Protein AF-A0A6I3V0U7-F1 (afdb_monomer_lite)

Secondary structure (DSSP, 8-state):
----TT-----SBTTB-S-S------BTTB-EEEEETTEEEEE-SHHHHHHHHHHHHHHHHHTT---HHHHHHHHHHTT-

Sequence (80 aa):
NQSVSYSREGIVLSFFVKPDVSYYGGGNGDFINVCEPLGLGRVAGTSFAAPFIARKMAYLIHIMGLSREEAKALLIDAAI

pLDDT: mean 91.29, std 8.94, range [61.53, 98.62]

InterPro domains:
  IPR000209 Peptidase S8/S53 domain [PF00082] (2-79)
  IPR036852 Peptidase S8/S53 domain superfamily [G3DSA:3.40.50.200] (1-80)
  IPR036852 Peptidase S8/S53 domain superfamily [SSF52743] (5-79)

Foldseek 3Di:
DDDAPPDDADDPDPPDGPDLAWFDFAHPPGFDWDQDPVGTDTGGDVVRGVVVLVVQLCCCCVVVVDDSVRSSVVRSVVRD

Organism: Streptococcus pneumoniae (NCBI:txid1313)

Radius of gyration: 14.73 Å; chains: 1; bounding box: 34×22×43 Å

Structure (mmCIF, N/CA/C/O backbone):
data_AF-A0A6I3V0U7-F1
#
_entry.id   AF-A0A6I3V0U7-F1
#
loop_
_atom_site.group_PDB
_atom_site.id
_atom_site.type_symbol
_atom_site.label_atom_id
_atom_site.label_alt_id
_atom_site.label_comp_id
_atom_site.label_asym_id
_atom_site.label_entity_id
_atom_site.label_seq_id
_atom_site.pdbx_PDB_ins_code
_atom_site.Cartn_x
_atom_site.Cartn_y
_atom_site.Cartn_z
_atom_site.occupancy
_atom_site.B_iso_or_equiv
_atom_site.auth_seq_id
_atom_site.auth_comp_id
_atom_site.auth_asym_id
_atom_site.auth_atom_id
_atom_site.pdbx_PDB_model_num
ATOM 1 N N . ASN A 1 1 ? 8.109 -14.0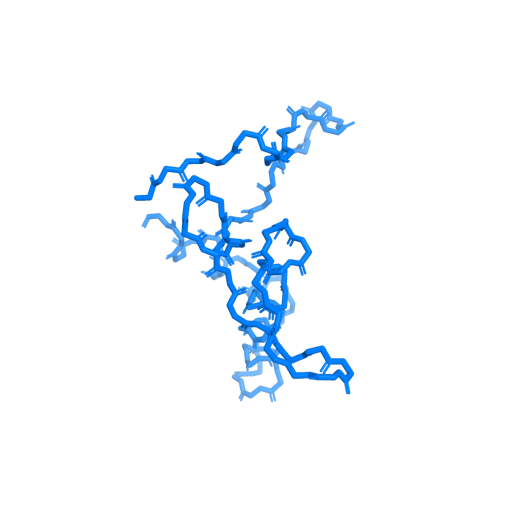78 -0.909 1.00 69.38 1 ASN A N 1
ATOM 2 C CA . ASN A 1 1 ? 8.353 -12.715 -1.430 1.00 69.38 1 ASN A CA 1
ATOM 3 C C . ASN A 1 1 ? 9.763 -12.282 -1.089 1.00 69.38 1 ASN A C 1
ATOM 5 O O . ASN A 1 1 ? 10.198 -12.558 0.020 1.00 69.38 1 ASN A O 1
ATOM 9 N N . GLN A 1 2 ? 10.454 -11.624 -2.020 1.00 82.69 2 GLN A N 1
ATOM 10 C CA . GLN A 1 2 ? 11.751 -10.986 -1.778 1.00 82.69 2 GLN A CA 1
ATOM 11 C C . GLN A 1 2 ? 11.581 -9.466 -1.791 1.00 82.69 2 GLN A C 1
ATOM 13 O O . GLN A 1 2 ? 10.741 -8.949 -2.532 1.00 82.69 2 GLN A O 1
ATOM 18 N N . SER A 1 3 ? 12.351 -8.759 -0.964 1.00 85.81 3 SER A N 1
ATOM 19 C CA . SER A 1 3 ? 12.411 -7.301 -1.029 1.00 85.81 3 SER A CA 1
ATOM 20 C C . SER A 1 3 ? 13.100 -6.855 -2.320 1.00 85.81 3 SER A C 1
ATOM 22 O O . SER A 1 3 ? 13.882 -7.582 -2.936 1.00 85.81 3 SER A O 1
ATOM 24 N N . VAL A 1 4 ? 12.770 -5.643 -2.750 1.00 91.31 4 VAL A N 1
ATOM 25 C CA . VAL A 1 4 ? 13.332 -5.017 -3.949 1.00 91.31 4 VAL A CA 1
ATOM 26 C C . VAL A 1 4 ? 14.323 -3.939 -3.543 1.00 91.31 4 VAL A C 1
ATOM 28 O O . VAL A 1 4 ? 14.107 -3.242 -2.554 1.00 91.31 4 VAL A O 1
ATOM 31 N N . SER A 1 5 ? 15.390 -3.774 -4.323 1.00 90.12 5 SER A N 1
ATOM 32 C CA . SER A 1 5 ? 16.521 -2.896 -3.984 1.00 90.12 5 SER A CA 1
ATOM 33 C C . SER A 1 5 ? 16.161 -1.413 -3.853 1.00 90.12 5 SER A C 1
ATOM 35 O O . SER A 1 5 ? 16.848 -0.675 -3.158 1.00 90.12 5 SER A O 1
ATOM 37 N N . TYR A 1 6 ? 15.084 -0.962 -4.501 1.00 88.25 6 TYR A N 1
ATOM 38 C CA . TYR A 1 6 ? 14.602 0.418 -4.400 1.00 88.25 6 TYR A CA 1
ATOM 39 C C . TYR A 1 6 ? 13.659 0.650 -3.209 1.00 88.25 6 TYR A C 1
ATOM 41 O O . TYR A 1 6 ? 13.194 1.778 -3.005 1.00 88.25 6 TYR A O 1
ATOM 49 N N . SER A 1 7 ? 13.290 -0.404 -2.470 1.00 89.19 7 SER A N 1
ATOM 50 C CA . SER A 1 7 ? 12.406 -0.269 -1.315 1.00 89.19 7 SER A CA 1
ATOM 51 C C . SER A 1 7 ? 13.087 0.592 -0.260 1.00 89.19 7 SER A C 1
ATOM 53 O O . SER A 1 7 ? 14.240 0.367 0.090 1.00 89.19 7 SER A O 1
ATOM 55 N N . ARG A 1 8 ? 12.372 1.597 0.246 1.00 84.88 8 ARG A N 1
ATOM 56 C CA . ARG A 1 8 ? 12.909 2.463 1.296 1.00 84.88 8 ARG A CA 1
ATOM 57 C C . ARG A 1 8 ? 12.820 1.750 2.635 1.00 84.88 8 ARG A C 1
ATOM 59 O O . ARG A 1 8 ? 11.762 1.229 2.987 1.00 84.88 8 ARG A O 1
ATOM 66 N N . GLU A 1 9 ? 13.911 1.801 3.378 1.00 83.62 9 GLU A N 1
ATOM 67 C CA . GLU A 1 9 ? 14.020 1.246 4.721 1.00 83.62 9 GLU A CA 1
ATOM 68 C C . GLU A 1 9 ? 14.023 2.387 5.748 1.00 83.62 9 GLU A C 1
ATOM 70 O O . GLU A 1 9 ? 14.512 3.487 5.477 1.00 83.62 9 GLU A O 1
ATOM 75 N N . GLY A 1 10 ? 13.392 2.156 6.902 1.00 78.75 10 GLY A N 1
ATOM 76 C CA . GLY A 1 10 ? 13.438 3.078 8.037 1.00 78.75 10 GLY A CA 1
ATOM 77 C C . GLY A 1 10 ? 14.841 3.171 8.655 1.00 78.75 10 GLY A C 1
ATOM 78 O O . GLY A 1 10 ? 15.728 2.391 8.333 1.00 78.75 10 GLY A O 1
ATOM 79 N N . ILE A 1 11 ? 15.097 4.106 9.572 1.00 76.69 11 ILE A N 1
ATOM 80 C CA . ILE A 1 11 ? 14.148 4.829 10.436 1.00 76.69 11 ILE A CA 1
ATOM 81 C C . ILE A 1 11 ? 14.006 6.319 10.060 1.00 76.69 11 ILE A C 1
ATOM 83 O O . ILE A 1 11 ? 14.981 6.978 9.722 1.00 76.69 11 ILE A O 1
ATOM 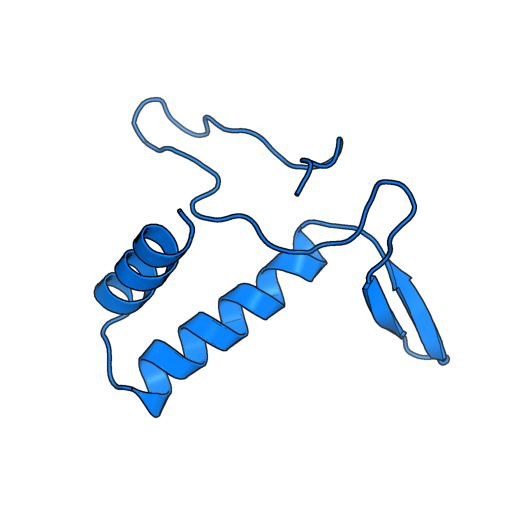87 N N . VAL A 1 12 ? 12.784 6.865 10.178 1.00 65.31 12 VAL A N 1
ATOM 88 C CA . VAL A 1 12 ? 12.503 8.309 9.992 1.00 65.31 12 VAL A CA 1
ATOM 89 C C . VAL A 1 12 ? 12.767 9.105 11.287 1.00 65.31 12 VAL A C 1
ATOM 91 O O . VAL A 1 12 ? 13.338 10.188 11.230 1.00 65.31 12 VAL A O 1
ATOM 94 N N . LEU A 1 13 ? 12.393 8.553 12.454 1.00 67.75 13 LEU A N 1
ATOM 95 C CA . LEU A 1 13 ? 12.691 9.025 13.822 1.00 67.75 13 LEU A CA 1
ATOM 96 C C . LEU A 1 13 ? 12.768 7.800 14.751 1.00 67.75 13 LEU A C 1
ATOM 98 O O . LEU A 1 13 ? 11.951 6.898 14.583 1.00 67.75 13 LEU A O 1
ATOM 102 N N . SER A 1 14 ? 13.681 7.763 15.731 1.00 61.53 14 SER A N 1
ATOM 103 C CA . SER A 1 14 ? 14.037 6.584 16.565 1.00 61.53 14 SER A CA 1
ATOM 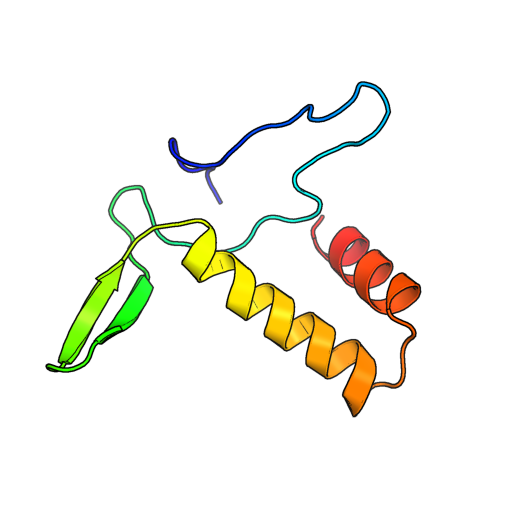104 C C . SER A 1 14 ? 12.879 5.806 17.216 1.00 61.53 14 SER A C 1
ATOM 106 O O . SER A 1 14 ? 13.087 4.686 17.670 1.00 61.53 14 SER A O 1
ATOM 108 N N . PHE A 1 15 ? 11.671 6.369 17.250 1.00 64.50 15 PHE A N 1
ATOM 109 C CA . PHE A 1 15 ? 10.474 5.785 17.858 1.00 64.50 15 PHE A CA 1
ATOM 110 C C . PHE A 1 15 ? 9.399 5.333 16.849 1.00 64.50 15 PHE A C 1
ATOM 112 O O . PHE A 1 15 ? 8.350 4.849 17.264 1.00 64.50 15 PHE A O 1
ATOM 119 N N . PHE A 1 16 ? 9.625 5.473 15.536 1.00 73.31 16 PHE A N 1
ATOM 120 C CA . PHE A 1 16 ? 8.663 5.079 14.499 1.00 73.31 16 PHE A CA 1
ATOM 121 C C . PHE A 1 16 ? 9.262 4.060 13.525 1.00 73.31 16 PHE A C 1
ATOM 123 O O . PHE A 1 16 ? 10.154 4.379 12.734 1.00 73.31 16 PHE A O 1
ATOM 130 N N . VAL A 1 17 ? 8.711 2.845 13.537 1.00 83.50 17 VAL A N 1
ATOM 131 C CA . VAL A 1 17 ? 9.048 1.787 12.576 1.00 83.50 17 VAL A CA 1
ATOM 132 C C . VAL A 1 17 ? 8.357 2.070 11.240 1.00 83.50 17 VAL A C 1
ATOM 134 O O . VAL A 1 17 ? 7.157 2.345 11.192 1.00 83.50 17 VAL A O 1
ATOM 137 N N . LYS A 1 18 ? 9.128 2.026 10.148 1.00 88.19 18 LYS A N 1
ATOM 138 C CA . LYS A 1 18 ? 8.646 2.141 8.765 1.00 88.19 18 LYS A CA 1
ATOM 139 C C . LYS A 1 18 ? 9.391 1.161 7.849 1.00 88.19 18 LYS A C 1
ATOM 141 O O . LYS A 1 18 ? 10.570 0.914 8.102 1.00 88.19 18 LYS A O 1
ATOM 146 N N . PRO A 1 19 ? 8.758 0.696 6.753 1.00 90.75 19 PRO A N 1
ATOM 147 C CA . PRO A 1 19 ? 7.354 0.928 6.372 1.00 90.75 19 PRO A CA 1
ATOM 148 C C . PRO A 1 19 ? 6.360 0.215 7.309 1.00 90.75 19 PRO A C 1
ATOM 150 O O . PRO A 1 19 ? 6.741 -0.711 8.010 1.00 90.75 19 PRO A O 1
ATOM 153 N N . ASP A 1 20 ? 5.095 0.660 7.347 1.00 91.12 20 ASP A N 1
ATOM 154 C CA . ASP A 1 20 ? 4.064 -0.017 8.162 1.00 91.12 20 ASP A CA 1
ATOM 155 C C . ASP A 1 20 ? 3.688 -1.391 7.569 1.00 91.12 20 ASP A C 1
ATOM 157 O O . ASP A 1 20 ? 3.421 -2.334 8.301 1.00 91.12 20 ASP A O 1
ATOM 161 N N . VAL A 1 21 ? 3.629 -1.487 6.236 1.00 92.75 21 VAL A N 1
ATOM 162 C CA . VAL A 1 21 ? 3.282 -2.699 5.480 1.00 92.75 21 VAL A CA 1
ATOM 163 C C . VAL A 1 21 ? 3.895 -2.611 4.081 1.00 92.75 21 VAL A C 1
ATOM 165 O O . VAL A 1 21 ? 4.023 -1.517 3.522 1.00 92.75 21 VAL A O 1
ATOM 168 N N . SER A 1 22 ? 4.254 -3.758 3.506 1.00 91.88 22 SER A N 1
ATOM 169 C CA . SER A 1 22 ? 4.799 -3.878 2.149 1.00 91.88 22 SER A CA 1
ATOM 170 C C . SER A 1 22 ? 3.814 -4.597 1.228 1.00 91.88 22 SER A C 1
ATOM 172 O O . SER A 1 22 ? 3.064 -5.469 1.661 1.00 91.88 22 SER A O 1
ATOM 174 N N . TYR A 1 23 ? 3.815 -4.250 -0.060 1.00 93.62 23 TYR A N 1
ATOM 175 C CA . TYR A 1 23 ? 2.966 -4.906 -1.058 1.00 93.62 23 TYR A CA 1
ATOM 176 C C . TYR A 1 23 ? 3.638 -4.966 -2.430 1.00 93.62 23 TYR A C 1
ATOM 178 O O . TYR A 1 23 ? 4.689 -4.359 -2.644 1.00 93.62 23 TYR A O 1
ATOM 186 N N . TYR A 1 24 ? 3.022 -5.694 -3.363 1.00 92.25 24 TYR A N 1
ATOM 187 C CA . TYR A 1 24 ? 3.524 -5.859 -4.723 1.00 92.25 24 TYR A CA 1
ATOM 188 C C . TYR A 1 24 ? 3.607 -4.516 -5.449 1.00 92.25 24 TYR A C 1
ATOM 190 O O . TYR A 1 24 ? 2.591 -3.886 -5.735 1.00 92.25 24 TYR A O 1
ATOM 198 N N . GLY A 1 25 ? 4.835 -4.098 -5.747 1.00 93.44 25 GLY A N 1
ATOM 199 C CA . GLY A 1 25 ? 5.128 -2.896 -6.523 1.00 93.44 25 GLY A CA 1
ATOM 200 C C . GLY A 1 25 ? 5.942 -3.170 -7.783 1.00 93.44 25 GLY A C 1
ATOM 201 O O . GLY A 1 25 ? 6.366 -2.210 -8.408 1.00 93.44 25 GLY A O 1
ATOM 202 N N . GLY A 1 26 ? 6.179 -4.437 -8.137 1.00 92.81 26 GLY A N 1
ATOM 203 C CA . GLY A 1 26 ? 7.103 -4.850 -9.200 1.00 92.81 26 GLY A CA 1
ATOM 204 C C . GLY A 1 26 ? 8.565 -4.898 -8.735 1.00 92.81 26 GLY A C 1
ATOM 205 O O . GLY A 1 26 ? 8.834 -4.675 -7.561 1.00 92.81 26 GLY A O 1
ATOM 206 N N . GLY A 1 27 ? 9.499 -5.205 -9.637 1.00 90.69 27 GLY A N 1
ATOM 207 C CA . GLY A 1 27 ? 10.941 -5.317 -9.384 1.00 90.69 27 GLY A CA 1
ATOM 208 C C . GLY A 1 27 ? 11.514 -6.701 -9.717 1.00 90.69 27 GLY A C 1
ATOM 209 O O . GLY A 1 27 ? 10.779 -7.652 -9.946 1.00 90.69 27 GLY A O 1
ATOM 210 N N . ASN A 1 28 ? 12.846 -6.815 -9.767 1.00 86.56 28 ASN A N 1
ATOM 211 C CA . ASN A 1 28 ? 13.568 -8.079 -10.004 1.00 86.56 28 ASN A CA 1
ATOM 212 C C . ASN A 1 28 ? 13.122 -8.868 -11.261 1.00 86.56 28 ASN A C 1
ATOM 214 O O . ASN A 1 28 ? 13.194 -10.090 -11.282 1.00 86.56 28 ASN A O 1
ATOM 218 N N . GLY A 1 29 ? 12.677 -8.171 -12.315 1.00 86.69 29 GLY A N 1
ATOM 219 C CA . GLY A 1 29 ? 12.194 -8.774 -13.568 1.00 86.69 29 GLY A CA 1
ATOM 220 C C . GLY A 1 29 ? 10.670 -8.927 -13.658 1.00 86.69 29 GLY A C 1
ATOM 221 O O . GLY A 1 29 ? 10.132 -8.962 -14.768 1.00 86.69 29 GLY A O 1
ATOM 222 N N . ASP A 1 30 ? 9.974 -8.891 -12.521 1.00 90.31 30 ASP A N 1
ATOM 223 C CA . ASP A 1 30 ? 8.516 -8.967 -12.435 1.00 90.31 30 ASP A CA 1
ATOM 224 C C . ASP A 1 30 ? 7.922 -7.567 -12.272 1.00 90.31 30 ASP A C 1
ATOM 226 O O . ASP A 1 30 ? 8.088 -6.908 -11.251 1.00 90.31 30 ASP A O 1
ATOM 230 N N . PHE A 1 31 ? 7.221 -7.073 -13.289 1.00 93.88 31 PHE A N 1
ATOM 231 C CA . PHE A 1 31 ? 6.682 -5.709 -13.311 1.00 93.88 31 PHE A CA 1
ATOM 232 C C . PHE A 1 31 ? 5.172 -5.689 -13.085 1.00 93.88 31 PHE A C 1
ATOM 234 O O . PHE A 1 31 ? 4.475 -6.663 -13.364 1.00 93.88 31 PHE A O 1
ATOM 241 N N . ILE A 1 32 ? 4.658 -4.544 -12.636 1.00 94.75 32 ILE A N 1
ATOM 242 C CA . ILE A 1 32 ? 3.219 -4.287 -12.600 1.00 94.75 32 ILE A CA 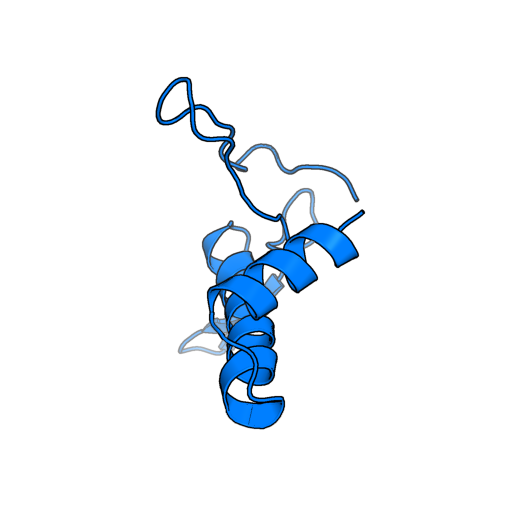1
ATOM 243 C C . ILE A 1 32 ? 2.788 -3.752 -13.964 1.00 94.75 32 ILE A C 1
ATOM 245 O O . ILE A 1 32 ? 3.388 -2.815 -14.491 1.00 94.75 32 ILE A O 1
ATOM 249 N N . ASN A 1 33 ? 1.735 -4.342 -14.521 1.00 95.12 33 ASN A N 1
ATOM 250 C CA . ASN A 1 33 ? 1.083 -3.838 -15.723 1.00 95.12 33 ASN A CA 1
ATOM 251 C C . ASN A 1 33 ? 0.152 -2.682 -15.349 1.00 95.12 33 ASN A C 1
ATOM 253 O O . ASN A 1 33 ? -0.724 -2.839 -14.496 1.00 95.12 33 ASN A O 1
ATOM 257 N N . VAL A 1 34 ? 0.327 -1.535 -15.996 1.00 94.50 34 VAL A N 1
ATOM 258 C CA . VAL A 1 34 ? -0.491 -0.333 -15.800 1.00 94.50 34 VAL A CA 1
ATOM 259 C C . VAL A 1 34 ? -1.026 0.178 -17.131 1.00 94.50 34 VAL A C 1
ATOM 261 O O . VAL A 1 34 ? -0.488 -0.137 -18.191 1.00 94.50 34 VAL A O 1
ATOM 264 N N . CYS A 1 35 ? -2.095 0.969 -17.077 1.00 95.50 35 CYS A N 1
ATOM 265 C CA . CYS A 1 35 ? -2.573 1.713 -18.236 1.00 95.50 35 CYS A CA 1
ATOM 266 C C . CYS A 1 35 ? -1.917 3.097 -18.241 1.00 95.50 35 CYS A C 1
ATOM 268 O O . CYS A 1 35 ? -2.177 3.914 -17.359 1.00 95.50 35 CYS A O 1
ATOM 270 N N . GLU A 1 36 ? -1.081 3.349 -19.236 1.00 94.44 36 GLU A N 1
ATOM 271 C CA . GLU A 1 36 ? -0.538 4.662 -19.569 1.00 94.44 36 GLU A CA 1
ATOM 272 C C . GLU A 1 36 ? -1.391 5.318 -20.669 1.00 94.44 36 GLU A C 1
ATOM 274 O O . GLU A 1 36 ? -2.199 4.633 -21.305 1.00 94.44 36 GLU A O 1
ATOM 279 N N . PRO A 1 37 ? -1.235 6.630 -20.935 1.00 96.19 37 PRO A N 1
ATOM 280 C CA . PRO A 1 37 ? -2.065 7.337 -21.915 1.00 96.19 37 PRO A CA 1
ATOM 281 C C . PRO A 1 37 ? -2.102 6.709 -23.316 1.00 96.19 37 PRO A C 1
ATOM 283 O O . PRO A 1 37 ? -3.063 6.919 -24.049 1.00 96.19 37 PRO A O 1
ATOM 286 N N . LEU A 1 38 ? -1.070 5.948 -23.691 1.00 96.06 38 LEU A N 1
ATOM 287 C CA . LEU A 1 38 ? -0.927 5.330 -25.012 1.00 96.06 38 LEU A CA 1
ATOM 288 C C . LEU A 1 38 ? -0.927 3.790 -24.975 1.00 96.06 38 LEU A C 1
ATOM 290 O O . LEU A 1 38 ? -0.592 3.164 -25.978 1.00 96.06 38 LEU A O 1
ATOM 294 N N . GLY A 1 39 ? -1.299 3.165 -23.850 1.00 96.06 39 GLY A N 1
ATOM 295 C CA . GLY A 1 39 ? -1.430 1.708 -23.753 1.00 96.06 39 GLY A CA 1
ATOM 296 C C . GLY A 1 39 ? -0.779 1.092 -22.516 1.00 96.06 39 GLY A C 1
ATOM 297 O O . GLY A 1 39 ? -0.801 1.663 -21.431 1.00 96.06 39 GLY A O 1
ATOM 298 N N . LEU A 1 40 ? -0.251 -0.124 -22.666 1.00 96.88 40 LEU A N 1
ATOM 299 C CA . LEU A 1 40 ? 0.320 -0.904 -21.567 1.00 96.88 40 LEU A CA 1
ATOM 300 C C . LEU A 1 40 ? 1.689 -0.353 -21.136 1.00 96.88 40 LEU A C 1
ATOM 302 O O . LEU A 1 40 ? 2.644 -0.405 -21.907 1.00 96.88 40 LEU A O 1
ATOM 306 N N . GLY A 1 41 ? 1.796 0.068 -19.878 1.00 95.81 41 GLY A N 1
ATOM 307 C CA . GLY A 1 41 ? 3.064 0.332 -19.199 1.00 95.81 41 GLY A CA 1
ATOM 308 C C . GLY A 1 41 ? 3.477 -0.839 -18.305 1.00 95.81 41 GLY A C 1
ATOM 309 O O . GLY A 1 41 ? 2.629 -1.498 -17.698 1.00 95.81 41 GLY A O 1
ATOM 310 N N . ARG A 1 42 ? 4.785 -1.099 -18.197 1.00 95.88 42 ARG A N 1
ATOM 311 C CA . ARG A 1 42 ? 5.371 -2.054 -17.238 1.00 95.88 42 ARG A CA 1
ATOM 312 C C . ARG A 1 42 ? 6.234 -1.281 -1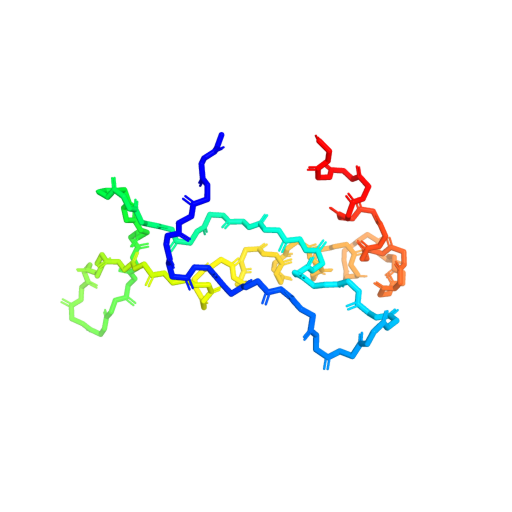6.258 1.00 95.88 42 ARG A C 1
ATOM 314 O O . ARG A 1 42 ? 7.277 -0.756 -16.634 1.00 95.88 42 ARG A O 1
ATOM 321 N N . VAL A 1 43 ? 5.793 -1.206 -15.011 1.00 94.88 43 VAL A N 1
ATOM 322 C CA . VAL A 1 43 ? 6.366 -0.295 -14.016 1.00 94.88 43 VAL A CA 1
ATOM 323 C C . VAL A 1 43 ? 6.778 -1.022 -12.744 1.00 94.88 43 VAL A C 1
ATOM 325 O O . VAL A 1 43 ? 6.270 -2.100 -12.420 1.00 94.88 43 VAL A O 1
ATOM 328 N N . ALA A 1 44 ? 7.725 -0.419 -12.028 1.00 95.62 44 ALA A N 1
ATOM 329 C CA . ALA A 1 44 ? 8.151 -0.850 -10.709 1.00 95.62 44 ALA A CA 1
ATOM 330 C C . ALA A 1 44 ? 8.265 0.362 -9.777 1.00 95.62 44 ALA A C 1
ATOM 332 O O . ALA A 1 44 ? 8.722 1.431 -10.183 1.00 95.62 44 ALA A O 1
ATOM 333 N N . GLY A 1 45 ? 7.832 0.214 -8.529 1.00 94.31 45 GLY A N 1
ATOM 334 C CA . GLY A 1 45 ? 7.936 1.264 -7.523 1.00 94.31 45 GLY A CA 1
ATOM 335 C C . GLY A 1 45 ? 6.984 1.079 -6.348 1.00 94.31 45 GLY A C 1
ATOM 336 O O . GLY A 1 45 ? 5.901 0.505 -6.469 1.00 94.31 45 GLY A O 1
ATOM 337 N N . THR A 1 46 ? 7.350 1.640 -5.195 1.00 94.25 46 THR A N 1
ATOM 338 C CA . THR A 1 46 ? 6.457 1.688 -4.023 1.00 94.25 46 THR A CA 1
ATOM 339 C C . THR A 1 46 ? 5.200 2.523 -4.293 1.00 94.25 46 THR A C 1
ATOM 341 O O . THR A 1 46 ? 4.145 2.231 -3.734 1.00 94.25 46 THR A O 1
ATOM 344 N N . SER A 1 47 ? 5.267 3.478 -5.229 1.00 94.25 47 SER A N 1
ATOM 345 C CA . SER A 1 47 ? 4.107 4.220 -5.743 1.00 94.25 47 SER A CA 1
ATOM 346 C C . SER A 1 47 ? 3.040 3.324 -6.380 1.00 94.25 47 SER A C 1
ATOM 348 O O . SER A 1 47 ? 1.875 3.701 -6.379 1.00 94.25 47 SER A O 1
ATOM 350 N N . PHE A 1 48 ? 3.406 2.140 -6.884 1.00 94.38 48 PHE A N 1
ATOM 351 C CA . PHE A 1 48 ? 2.463 1.171 -7.457 1.00 94.38 48 PHE A CA 1
ATOM 352 C C . PHE A 1 48 ? 1.976 0.139 -6.434 1.00 94.38 48 PHE A C 1
ATOM 354 O O . PHE A 1 48 ? 0.880 -0.396 -6.578 1.00 94.38 48 PHE A O 1
ATOM 361 N N . ALA A 1 49 ? 2.732 -0.083 -5.354 1.00 94.50 49 ALA A N 1
ATOM 362 C CA . ALA A 1 49 ? 2.283 -0.875 -4.210 1.00 94.50 49 ALA A CA 1
ATOM 363 C C . ALA A 1 49 ? 1.226 -0.133 -3.366 1.00 94.50 49 ALA A C 1
ATOM 365 O O . ALA A 1 49 ? 0.260 -0.740 -2.897 1.00 94.50 49 ALA A O 1
ATOM 366 N N . ALA A 1 50 ? 1.381 1.185 -3.189 1.00 95.62 50 ALA A N 1
ATOM 367 C CA . ALA A 1 50 ? 0.525 1.990 -2.315 1.00 95.62 50 ALA A CA 1
ATOM 368 C C . ALA A 1 50 ? -0.982 1.955 -2.675 1.00 95.62 50 ALA A C 1
ATOM 370 O O . ALA A 1 50 ? -1.789 1.778 -1.758 1.00 95.62 50 ALA A O 1
ATOM 371 N N . PRO A 1 51 ? -1.406 2.036 -3.955 1.00 95.75 51 PRO A N 1
ATOM 372 C CA . PRO A 1 51 ? -2.817 1.950 -4.334 1.00 95.75 51 PRO A CA 1
ATOM 373 C C . PRO A 1 51 ? -3.495 0.633 -3.942 1.00 95.75 51 PRO A C 1
ATOM 375 O O . PRO A 1 51 ? -4.674 0.635 -3.589 1.00 95.75 51 PRO A O 1
ATOM 378 N N . PHE A 1 52 ? -2.774 -0.494 -3.949 1.00 94.69 52 PHE A N 1
ATOM 379 C CA . PHE A 1 52 ? -3.344 -1.776 -3.522 1.00 94.69 52 PHE A CA 1
ATOM 380 C C . PHE A 1 52 ? -3.686 -1.783 -2.032 1.00 94.69 52 PHE A C 1
ATOM 382 O O . PHE A 1 52 ? -4.750 -2.271 -1.647 1.00 94.69 52 PHE A O 1
ATOM 389 N N . ILE A 1 53 ? -2.816 -1.208 -1.200 1.00 97.12 53 ILE A N 1
ATOM 390 C CA . ILE A 1 53 ? -3.087 -1.034 0.230 1.00 97.12 53 ILE A CA 1
ATOM 391 C C . ILE A 1 53 ? -4.201 -0.004 0.441 1.00 97.12 53 ILE A C 1
ATOM 393 O O . ILE A 1 53 ? -5.115 -0.257 1.223 1.00 97.12 53 ILE A O 1
ATOM 397 N N . ALA A 1 54 ? -4.192 1.108 -0.302 1.00 97.56 54 ALA A N 1
ATOM 398 C CA . ALA A 1 54 ? -5.237 2.130 -0.226 1.00 97.56 54 ALA A CA 1
ATOM 399 C C . ALA A 1 54 ? -6.627 1.563 -0.554 1.00 97.56 54 ALA A C 1
ATOM 401 O O . ALA A 1 54 ? -7.588 1.854 0.154 1.00 97.56 54 ALA A O 1
ATOM 402 N N . ARG A 1 55 ? -6.734 0.688 -1.564 1.00 97.69 55 ARG A N 1
ATOM 403 C CA . ARG A 1 55 ? -7.987 -0.005 -1.898 1.00 97.69 55 ARG A CA 1
ATOM 404 C C . ARG A 1 55 ? -8.489 -0.874 -0.744 1.00 97.69 55 ARG A C 1
ATOM 406 O O . ARG A 1 55 ? -9.682 -0.857 -0.455 1.00 97.69 55 ARG A O 1
ATOM 413 N N . LYS A 1 56 ? -7.599 -1.626 -0.084 1.00 97.69 56 LYS A N 1
ATOM 414 C CA . LYS A 1 56 ? -7.967 -2.445 1.083 1.00 97.69 56 LYS A CA 1
ATOM 415 C C . LYS A 1 56 ? -8.412 -1.565 2.253 1.00 97.69 56 LYS A C 1
ATOM 417 O O . LYS A 1 56 ? -9.480 -1.803 2.801 1.00 97.69 56 LYS A O 1
ATOM 422 N N . MET A 1 57 ? -7.657 -0.511 2.567 1.00 98.12 57 MET A N 1
ATOM 423 C CA . MET A 1 57 ? -8.028 0.476 3.590 1.00 98.12 57 MET A CA 1
ATOM 424 C C . MET A 1 57 ? -9.408 1.089 3.323 1.00 98.12 57 MET A C 1
ATOM 426 O O . MET A 1 57 ? -10.239 1.140 4.223 1.00 98.12 57 MET A O 1
ATOM 430 N N . ALA A 1 58 ? -9.676 1.509 2.083 1.00 98.38 58 ALA A N 1
ATOM 431 C CA . ALA A 1 58 ? -10.960 2.084 1.696 1.00 98.38 58 ALA A CA 1
ATOM 432 C C . ALA A 1 58 ? -12.116 1.091 1.873 1.00 98.38 58 ALA A C 1
ATOM 434 O O . ALA A 1 58 ? -13.174 1.478 2.356 1.00 98.38 58 ALA A O 1
ATOM 435 N N . TYR A 1 59 ? -11.918 -0.186 1.533 1.00 98.62 59 TYR A N 1
ATOM 436 C CA . TYR A 1 59 ? -12.925 -1.223 1.766 1.00 98.62 59 TYR A CA 1
ATOM 437 C C . TYR A 1 59 ? -13.204 -1.422 3.262 1.00 98.62 59 TYR A C 1
ATOM 439 O O . TYR A 1 59 ? -14.359 -1.407 3.684 1.00 98.62 59 TYR A O 1
ATOM 447 N N . LEU A 1 60 ? -12.152 -1.548 4.074 1.00 98.62 60 LEU A N 1
ATOM 448 C CA . LEU A 1 60 ? -12.280 -1.732 5.521 1.00 98.62 60 LEU A CA 1
ATOM 449 C C . LEU A 1 60 ? -13.018 -0.560 6.189 1.00 98.62 60 LEU A C 1
ATOM 451 O O . LEU A 1 60 ? -13.878 -0.780 7.037 1.00 98.62 60 LEU A O 1
ATOM 455 N N . ILE A 1 61 ? -12.735 0.674 5.772 1.00 98.62 61 ILE A N 1
ATOM 456 C CA . ILE A 1 61 ? -13.361 1.867 6.352 1.00 98.62 61 ILE A CA 1
ATOM 457 C C . ILE A 1 61 ? -14.776 2.073 5.804 1.00 98.62 61 ILE A C 1
ATOM 459 O O . ILE A 1 61 ? -15.733 2.183 6.563 1.00 98.62 61 ILE A O 1
ATOM 463 N N . HIS A 1 62 ? -14.933 2.138 4.481 1.00 98.44 62 HIS A N 1
ATOM 464 C CA . HIS A 1 62 ? -16.183 2.592 3.867 1.00 98.44 62 HIS A CA 1
ATOM 465 C C . HIS A 1 62 ? -17.219 1.486 3.672 1.00 98.44 62 HIS A C 1
ATOM 467 O O . HIS A 1 62 ? -18.401 1.796 3.562 1.00 98.44 62 HIS A O 1
ATOM 473 N N . ILE A 1 63 ? -16.797 0.219 3.609 1.00 98.44 63 ILE A N 1
ATOM 474 C CA . ILE A 1 63 ? -17.706 -0.919 3.408 1.00 98.44 63 ILE A CA 1
ATOM 475 C C . ILE A 1 63 ? -17.889 -1.710 4.701 1.00 98.44 63 ILE A C 1
ATOM 477 O O . ILE A 1 63 ? -19.018 -2.037 5.051 1.00 98.44 63 ILE A O 1
ATOM 481 N N . MET A 1 64 ? -16.805 -2.002 5.425 1.00 98.25 64 MET A N 1
ATOM 482 C CA . MET A 1 64 ? -16.888 -2.754 6.686 1.00 98.25 64 MET A CA 1
ATOM 483 C C . MET A 1 64 ? -17.132 -1.874 7.918 1.00 98.25 64 MET A C 1
ATOM 485 O O . MET A 1 64 ? -17.436 -2.409 8.979 1.00 98.25 64 MET A O 1
ATOM 489 N N . GLY A 1 65 ? -17.025 -0.547 7.791 1.00 98.25 65 GLY A N 1
ATOM 490 C CA . GLY A 1 65 ? -17.321 0.390 8.876 1.00 98.25 65 GLY A CA 1
ATOM 491 C C . GLY A 1 65 ? -16.274 0.432 9.992 1.00 98.25 65 GLY A C 1
ATOM 492 O O . GLY A 1 65 ? -16.584 0.917 11.077 1.00 98.25 65 GLY A O 1
AT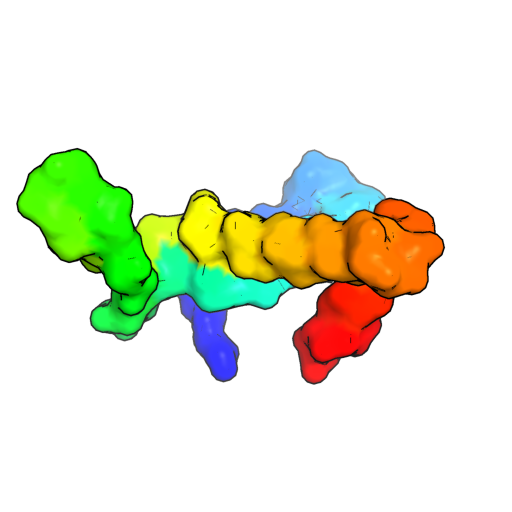OM 493 N N . LEU A 1 66 ? -15.056 -0.067 9.753 1.00 98.62 66 LEU A N 1
ATOM 494 C CA . LEU A 1 66 ? -13.962 0.020 10.723 1.00 98.62 66 LEU A CA 1
ATOM 495 C C . LEU A 1 66 ? -13.429 1.454 10.816 1.00 98.62 66 LEU A C 1
ATOM 497 O O . LEU A 1 66 ? -13.387 2.187 9.822 1.00 98.62 66 LEU A O 1
ATOM 501 N N . SER A 1 67 ? -12.938 1.841 11.993 1.00 98.50 67 SER A N 1
ATOM 502 C CA . SER A 1 67 ? -12.133 3.059 12.115 1.00 98.50 67 SER A CA 1
ATOM 503 C C . SER A 1 67 ? -10.836 2.940 11.308 1.00 98.50 67 SER A C 1
ATOM 505 O O . SER A 1 67 ? -10.383 1.852 10.936 1.00 98.50 67 SER A O 1
ATOM 507 N N . ARG A 1 68 ? -10.193 4.080 11.038 1.00 97.31 68 ARG A N 1
ATOM 508 C CA . ARG A 1 68 ? -8.905 4.106 10.332 1.00 97.31 68 ARG A CA 1
ATOM 509 C C . ARG A 1 68 ? -7.837 3.315 11.092 1.00 97.31 68 ARG A C 1
ATOM 511 O O . ARG A 1 68 ? -7.000 2.664 10.468 1.00 97.31 68 ARG A O 1
ATOM 518 N N . GLU A 1 69 ? -7.857 3.402 12.415 1.00 97.75 69 GLU A N 1
ATOM 519 C CA . GLU A 1 69 ? -6.923 2.771 13.338 1.00 97.75 69 GLU A CA 1
ATOM 520 C C . GLU A 1 69 ? -7.122 1.254 13.354 1.00 97.75 69 GLU A C 1
ATOM 522 O O . GLU A 1 69 ? -6.152 0.524 13.159 1.00 97.75 69 GLU A O 1
ATOM 527 N N . GLU A 1 70 ? -8.367 0.783 13.485 1.00 98.25 70 GLU A N 1
ATOM 528 C CA . GLU A 1 70 ? -8.708 -0.645 13.418 1.00 98.25 70 GLU A CA 1
ATOM 529 C C . GLU A 1 70 ? -8.378 -1.235 12.046 1.00 98.25 70 GLU A C 1
ATOM 531 O O . GLU A 1 70 ? -7.752 -2.289 11.962 1.00 98.25 70 GLU A O 1
ATOM 536 N N . ALA A 1 71 ? -8.727 -0.537 10.961 1.00 98.31 71 ALA A N 1
ATOM 537 C CA . ALA A 1 71 ? -8.410 -0.974 9.606 1.00 98.31 71 ALA A CA 1
ATOM 538 C C . ALA A 1 71 ? -6.894 -1.088 9.385 1.00 98.31 71 ALA A C 1
ATOM 540 O O . ALA A 1 71 ? -6.417 -2.069 8.811 1.00 98.31 71 ALA A O 1
ATOM 541 N N . LYS A 1 72 ? -6.120 -0.103 9.865 1.00 96.31 72 LYS A N 1
ATOM 542 C CA . LYS A 1 72 ? -4.656 -0.143 9.792 1.00 96.31 72 LYS A CA 1
ATOM 543 C C . LYS A 1 72 ? -4.088 -1.284 10.639 1.00 96.31 72 LYS A C 1
ATOM 545 O O . LYS A 1 72 ? -3.209 -1.989 10.152 1.00 96.31 72 LYS A O 1
ATOM 550 N N . ALA A 1 73 ? -4.564 -1.458 11.871 1.00 96.38 73 ALA A N 1
ATOM 551 C CA . ALA A 1 73 ? -4.114 -2.524 12.761 1.00 96.38 73 ALA A CA 1
ATOM 552 C C . ALA A 1 73 ? -4.376 -3.901 12.140 1.00 96.38 73 ALA A C 1
ATOM 554 O O . ALA A 1 73 ? -3.454 -4.704 12.052 1.00 96.38 73 ALA A O 1
ATOM 555 N N . LEU A 1 74 ? -5.578 -4.120 11.600 1.00 96.94 74 LEU A N 1
ATOM 556 C CA . LEU A 1 74 ? -5.952 -5.357 10.918 1.00 96.94 74 LEU A CA 1
ATOM 557 C C . LEU A 1 74 ? -5.059 -5.651 9.705 1.00 96.94 74 LEU A C 1
ATOM 559 O O . LEU A 1 74 ? -4.656 -6.791 9.505 1.00 96.94 74 LEU A O 1
ATOM 563 N N . LEU A 1 75 ? -4.726 -4.642 8.890 1.00 96.50 75 LEU A N 1
ATOM 564 C CA . LEU A 1 75 ? -3.831 -4.845 7.744 1.00 96.50 75 LEU A CA 1
ATOM 565 C C . LEU A 1 75 ? -2.398 -5.194 8.146 1.00 96.50 75 LEU A C 1
ATOM 567 O O . LEU A 1 75 ? -1.745 -5.918 7.402 1.00 96.50 75 LEU A O 1
ATOM 571 N N . ILE A 1 76 ? -1.904 -4.656 9.263 1.00 95.19 76 ILE A N 1
ATOM 572 C CA . ILE A 1 76 ? -0.568 -4.977 9.779 1.00 95.19 76 ILE A CA 1
ATOM 573 C C . ILE A 1 76 ? -0.569 -6.383 10.386 1.00 95.19 76 ILE A C 1
ATOM 575 O O . ILE A 1 76 ? 0.317 -7.173 10.079 1.00 95.19 76 ILE A O 1
ATOM 579 N N . ASP A 1 77 ? -1.579 -6.702 11.194 1.00 95.06 77 ASP A N 1
ATOM 580 C CA . ASP A 1 77 ? -1.733 -8.003 11.851 1.00 95.06 77 ASP A CA 1
ATOM 581 C C . ASP A 1 77 ? -1.883 -9.147 10.835 1.00 95.06 77 ASP A C 1
ATOM 583 O O . ASP A 1 77 ? -1.218 -10.173 10.931 1.00 95.06 77 ASP A O 1
ATOM 587 N N . ALA A 1 78 ? -2.668 -8.936 9.775 1.00 94.94 78 ALA A N 1
ATOM 588 C CA . ALA A 1 78 ? -2.870 -9.929 8.722 1.00 94.94 78 ALA A CA 1
ATOM 589 C C . ALA A 1 78 ? -1.699 -10.053 7.721 1.00 94.94 78 ALA A C 1
ATOM 591 O O . ALA A 1 78 ? -1.789 -10.855 6.791 1.00 94.94 78 ALA A O 1
ATOM 592 N N . ALA A 1 79 ? -0.644 -9.237 7.841 1.00 90.56 79 ALA A N 1
ATOM 593 C CA . ALA A 1 79 ? 0.501 -9.239 6.923 1.00 90.56 79 ALA A CA 1
ATOM 594 C C . ALA A 1 79 ? 1.655 -10.165 7.356 1.00 90.56 79 ALA A C 1
ATOM 596 O O . ALA A 1 79 ? 2.684 -10.174 6.673 1.00 90.56 79 ALA A O 1
ATOM 597 N N . ILE A 1 80 ? 1.487 -10.894 8.469 1.00 65.81 80 ILE A N 1
ATOM 598 C CA . ILE A 1 80 ? 2.444 -11.880 9.005 1.00 65.81 80 ILE A CA 1
ATOM 599 C C . ILE A 1 80 ? 2.685 -13.021 8.008 1.00 65.81 80 ILE A C 1
ATOM 601 O O . ILE A 1 80 ? 1.700 -13.556 7.450 1.00 65.81 80 ILE A O 1
#